Protein AF-A0AAN8X3W9-F1 (afdb_monomer_lite)

Foldseek 3Di:
DAPQFPQDPVNPDPHTPDPPPAADQKAFAEEAEFELQQCPAFPVRGGPANCCRYLVSNVVNHDLQHWYKHKYQNQAHDQLVDPPVSVVVCVVRRRHGHHPPDDPVCSVLVVCQVVLLVVLLVCLAPVVPQVVSQVCRADQVNGSGRIDMDTHPHPDGRGHRDMDGHDDD

Sequence (169 aa):
MSPVDGVDAAGLIPEFCITPGENLNFAIPTLHLYGGYDPKPGFSGLACAPEKLSNERFWNALSPDSHRWSINATEFAHQEYLDEFYRLENEVTHFCGFNEDLPKDVYPVFRNFAAGSTVAFFRALFDANCNDYLVYLEDPNLMSVDTTERHVNPTGACPTPYCTWEPLL

Radius of gyration: 16.81 Å; chains: 1; bounding box: 30×42×44 Å

pLDDT: mean 89.31, std 7.96, range [53.38, 98.25]

Structure (mmCIF, N/CA/C/O backbone):
data_AF-A0AAN8X3W9-F1
#
_entry.id   AF-A0AAN8X3W9-F1
#
loop_
_atom_site.group_PDB
_atom_site.id
_atom_site.type_symbol
_atom_site.label_atom_id
_atom_site.label_alt_id
_atom_site.label_comp_id
_atom_site.label_asym_id
_atom_site.label_entity_id
_atom_site.label_seq_id
_atom_site.pdbx_PDB_ins_code
_atom_site.Cartn_x
_atom_site.Cartn_y
_atom_site.Cartn_z
_atom_site.occupancy
_atom_site.B_iso_or_equiv
_atom_site.auth_seq_id
_atom_site.auth_comp_id
_atom_site.auth_asym_id
_atom_site.auth_atom_id
_atom_site.pdbx_PDB_model_num
ATOM 1 N N . MET A 1 1 ? -3.305 13.616 -5.269 1.00 72.31 1 MET A N 1
ATOM 2 C CA . MET A 1 1 ? -3.895 14.248 -4.068 1.00 72.31 1 MET A CA 1
ATOM 3 C C . MET A 1 1 ? -3.657 13.344 -2.874 1.00 72.31 1 MET A C 1
ATOM 5 O O . MET A 1 1 ? -3.552 12.138 -3.066 1.00 72.31 1 MET A O 1
ATOM 9 N N . SER A 1 2 ? -3.562 13.908 -1.675 1.00 81.88 2 SER A N 1
ATOM 10 C CA . SER A 1 2 ? -3.466 13.147 -0.434 1.00 81.88 2 SER A CA 1
ATOM 11 C C . SER A 1 2 ? -4.760 12.377 -0.182 1.00 81.88 2 SER A C 1
ATOM 13 O O . SER A 1 2 ? -5.836 12.976 -0.261 1.00 81.88 2 SER A O 1
ATOM 15 N N . PRO A 1 3 ? -4.686 11.069 0.127 1.00 80.31 3 PRO A N 1
ATOM 16 C CA . PRO A 1 3 ? -5.871 10.249 0.356 1.00 80.31 3 PRO A CA 1
ATOM 17 C C . PRO A 1 3 ? -6.554 10.560 1.694 1.00 80.31 3 PRO A C 1
ATOM 19 O O . PRO A 1 3 ? -7.637 10.049 1.955 1.00 80.31 3 PRO A O 1
ATOM 22 N N . VAL A 1 4 ? -5.922 11.368 2.553 1.00 85.00 4 VAL A N 1
ATOM 23 C CA . VAL A 1 4 ? -6.435 11.692 3.888 1.00 85.00 4 VAL A CA 1
ATOM 24 C C . VAL A 1 4 ? -7.187 13.017 3.876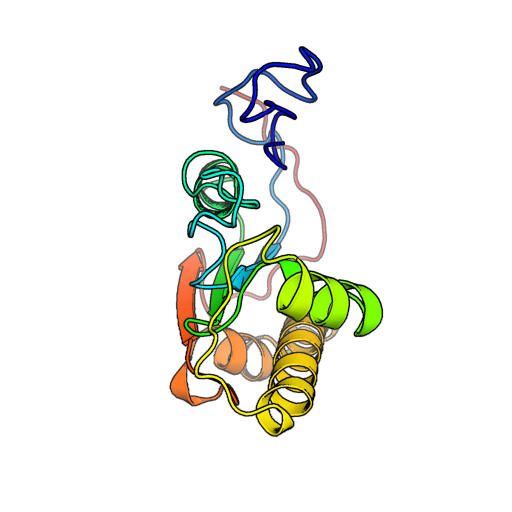 1.00 85.00 4 VAL A C 1
ATOM 26 O O . VAL A 1 4 ? -8.344 13.094 4.272 1.00 85.00 4 VAL A O 1
ATOM 29 N N . ASP A 1 5 ? -6.513 14.073 3.430 1.00 83.69 5 ASP A N 1
ATOM 30 C CA . ASP A 1 5 ? -6.992 15.451 3.542 1.00 83.69 5 ASP A CA 1
ATOM 31 C C . ASP A 1 5 ? -7.307 16.091 2.192 1.00 83.69 5 ASP A C 1
ATOM 33 O O . ASP A 1 5 ? -7.784 17.217 2.173 1.00 83.69 5 ASP A O 1
ATOM 37 N N . GLY A 1 6 ? -7.104 15.394 1.071 1.00 80.81 6 GLY A N 1
ATOM 38 C CA . GLY A 1 6 ? -7.399 15.914 -0.265 1.00 80.81 6 GLY A CA 1
ATOM 39 C C . GLY A 1 6 ? -6.338 16.867 -0.819 1.00 80.81 6 GLY A C 1
ATOM 40 O O . GLY A 1 6 ? -6.453 17.284 -1.967 1.00 80.81 6 GLY A O 1
ATOM 41 N N . VAL A 1 7 ? -5.267 17.159 -0.064 1.00 82.50 7 VAL A N 1
ATOM 42 C CA . VAL A 1 7 ? -4.198 18.078 -0.488 1.00 82.50 7 VAL A CA 1
ATOM 43 C C . VAL A 1 7 ? -3.625 17.657 -1.840 1.00 82.50 7 VAL A C 1
ATOM 45 O O . VAL A 1 7 ? -3.049 16.577 -1.992 1.00 82.50 7 VAL A O 1
ATOM 48 N N . ASP A 1 8 ? -3.763 18.519 -2.839 1.00 78.25 8 ASP A N 1
ATOM 49 C CA . ASP A 1 8 ? -3.160 18.307 -4.145 1.00 78.25 8 ASP A CA 1
ATOM 50 C C . ASP A 1 8 ? -1.654 18.605 -4.112 1.00 78.25 8 ASP A C 1
ATOM 52 O O . ASP A 1 8 ? -1.224 19.676 -3.687 1.00 78.25 8 ASP A O 1
ATOM 56 N N . ALA A 1 9 ? -0.847 17.668 -4.616 1.00 71.50 9 ALA A N 1
ATOM 57 C CA . ALA A 1 9 ? 0.603 17.815 -4.697 1.00 71.50 9 ALA A CA 1
ATOM 58 C C . ALA A 1 9 ? 1.019 18.963 -5.632 1.00 71.50 9 ALA A C 1
ATOM 60 O O . ALA A 1 9 ? 2.071 19.565 -5.425 1.00 71.50 9 ALA A O 1
ATOM 61 N N . ALA A 1 10 ? 0.191 19.279 -6.633 1.00 77.00 10 ALA A N 1
ATOM 62 C CA . ALA A 1 10 ? 0.400 20.410 -7.533 1.00 77.00 10 ALA A CA 1
ATOM 63 C C . ALA A 1 10 ? -0.245 21.718 -7.027 1.00 77.00 10 ALA A C 1
ATOM 65 O O . ALA A 1 10 ? -0.000 22.778 -7.602 1.00 77.00 10 ALA A O 1
ATOM 66 N N . GLY A 1 11 ? -1.049 21.663 -5.956 1.00 76.44 11 GLY A N 1
ATOM 67 C CA . GLY A 1 11 ? -1.759 22.815 -5.395 1.00 76.44 11 GLY A CA 1
ATOM 68 C C . GLY A 1 11 ? -2.829 23.417 -6.314 1.00 76.44 11 GLY A C 1
ATOM 69 O O . GLY A 1 11 ? -3.184 24.582 -6.143 1.00 76.44 11 GLY A O 1
ATOM 70 N N . LEU A 1 12 ? -3.325 22.662 -7.299 1.00 79.00 12 LEU A N 1
ATOM 71 C CA . LEU A 1 12 ? -4.294 23.134 -8.291 1.00 79.00 12 LEU A CA 1
ATOM 72 C C . LEU A 1 12 ? -5.726 23.139 -7.749 1.00 79.00 12 LEU A C 1
ATOM 74 O O . LEU A 1 12 ? -6.536 23.963 -8.172 1.00 79.00 12 LEU A O 1
ATOM 78 N N . ILE A 1 13 ? -6.037 22.232 -6.819 1.00 76.62 13 ILE A N 1
ATOM 79 C CA . ILE A 1 13 ? -7.377 22.055 -6.247 1.00 76.62 13 ILE A CA 1
ATOM 80 C C . ILE A 1 13 ? -7.314 22.292 -4.728 1.00 76.62 13 ILE A C 1
ATOM 82 O O . ILE A 1 13 ? -6.727 21.477 -4.015 1.00 76.62 13 ILE A O 1
ATOM 86 N N . PRO A 1 14 ? -7.898 23.390 -4.205 1.00 74.94 14 PRO A N 1
ATOM 87 C CA . PRO A 1 14 ? -7.906 23.700 -2.776 1.00 74.94 14 PRO A CA 1
ATOM 88 C C . PRO A 1 14 ? -9.140 23.111 -2.066 1.00 74.94 14 PRO A C 1
ATOM 90 O O . PRO A 1 14 ? -9.836 23.815 -1.335 1.00 74.94 14 PRO A O 1
ATOM 93 N N . GLU A 1 15 ? -9.446 21.838 -2.312 1.00 75.31 15 GLU A N 1
ATOM 94 C CA . GLU A 1 15 ? -10.552 21.125 -1.663 1.00 75.31 15 GLU A CA 1
ATOM 95 C C . GLU A 1 15 ? -9.994 20.130 -0.646 1.00 75.31 15 GLU A C 1
ATOM 97 O O . GLU A 1 15 ? -9.128 19.321 -0.978 1.00 75.31 15 GLU A O 1
ATOM 102 N N . PHE A 1 16 ? -10.491 20.194 0.594 1.00 80.19 16 PHE A N 1
ATOM 103 C CA . PHE A 1 16 ? -9.999 19.360 1.687 1.00 80.19 16 PHE A CA 1
ATOM 104 C C . PHE A 1 16 ? -11.129 18.596 2.373 1.00 80.19 16 PHE A C 1
ATOM 106 O O . PHE A 1 16 ? -12.196 19.154 2.639 1.00 80.19 16 PHE A O 1
ATOM 113 N N . CYS A 1 17 ? -10.886 17.322 2.680 1.00 74.31 17 CYS A N 1
ATOM 114 C CA . CYS A 1 17 ? -11.852 16.468 3.381 1.00 74.31 17 CYS A CA 1
ATOM 115 C C . CYS A 1 17 ? -11.782 16.633 4.906 1.00 74.31 17 CYS A C 1
ATOM 117 O O . CYS A 1 17 ? -12.796 16.505 5.590 1.00 74.31 17 CYS A O 1
ATOM 119 N N . ILE A 1 18 ? -10.589 16.933 5.421 1.00 80.69 18 ILE A N 1
ATOM 120 C CA . ILE A 1 18 ? -10.299 17.262 6.821 1.00 80.69 18 ILE A CA 1
ATOM 121 C C . ILE A 1 18 ? -9.272 18.399 6.856 1.00 80.69 18 ILE A C 1
ATOM 123 O O . ILE A 1 18 ? -8.741 18.784 5.813 1.00 80.69 18 ILE A O 1
ATOM 127 N N . THR A 1 19 ? -8.943 18.912 8.040 1.00 83.25 19 THR A N 1
ATOM 128 C CA . THR A 1 19 ? -7.823 19.845 8.189 1.00 83.25 19 THR A CA 1
ATOM 129 C C . THR A 1 19 ? -6.519 19.176 7.723 1.00 83.25 19 THR A C 1
ATOM 131 O O . THR A 1 19 ? -6.150 18.118 8.247 1.00 83.25 19 THR A O 1
ATOM 134 N N . PRO A 1 20 ? -5.790 19.760 6.755 1.00 82.31 20 PRO A N 1
ATOM 135 C CA . PRO A 1 20 ? -4.517 19.214 6.305 1.00 82.31 20 PRO A CA 1
ATOM 136 C C . PRO A 1 20 ? -3.533 18.974 7.450 1.00 82.31 20 PRO A C 1
ATOM 138 O O . PRO A 1 20 ? -3.299 19.852 8.279 1.00 82.31 20 PRO A O 1
ATOM 141 N N . GLY A 1 21 ? -2.937 17.784 7.470 1.00 82.25 21 GLY A N 1
ATOM 142 C CA . GLY A 1 21 ? -1.992 17.369 8.511 1.00 82.25 21 GLY A CA 1
ATOM 143 C C . GLY A 1 21 ? -2.609 16.841 9.812 1.00 82.25 21 GLY A C 1
ATOM 144 O O . GLY A 1 21 ? -1.858 16.324 10.634 1.00 82.25 21 GLY A O 1
ATOM 145 N N . GLU A 1 22 ? -3.931 16.898 10.000 1.00 87.00 22 GLU A N 1
ATOM 146 C CA . GLU A 1 22 ? -4.583 16.275 11.162 1.00 87.00 22 GLU A CA 1
ATOM 147 C C . GLU A 1 22 ? -4.763 14.759 10.983 1.00 87.00 22 GLU A C 1
ATOM 149 O O . GLU A 1 22 ? -4.738 14.219 9.867 1.00 87.00 22 GLU A O 1
ATOM 154 N N . ASN A 1 23 ? -4.927 14.059 12.105 1.00 88.44 23 ASN A N 1
ATOM 155 C CA . ASN A 1 23 ? -5.255 12.637 12.121 1.00 88.44 23 ASN A CA 1
ATOM 156 C C . ASN A 1 23 ? -6.729 12.414 11.768 1.00 88.44 23 ASN A C 1
ATOM 158 O O . ASN A 1 23 ? -7.562 13.315 11.866 1.00 88.44 23 ASN A O 1
ATOM 162 N N . LEU A 1 24 ? -7.056 11.188 11.374 1.00 88.88 24 LEU A N 1
ATOM 163 C CA . LEU A 1 24 ? -8.438 10.758 11.225 1.00 88.88 24 LEU A CA 1
ATOM 164 C C . LEU A 1 24 ? -9.106 10.709 12.603 1.00 88.88 24 LEU A C 1
ATOM 166 O O . LEU A 1 24 ? -8.514 10.268 13.583 1.00 88.88 24 LEU A O 1
ATOM 170 N N . ASN A 1 25 ? -10.366 11.126 12.665 1.00 88.75 25 ASN A N 1
ATOM 171 C CA . ASN A 1 25 ? -11.192 11.114 13.878 1.00 88.75 25 ASN A CA 1
ATOM 172 C C . ASN A 1 25 ? -11.898 9.767 14.102 1.00 88.75 25 ASN A C 1
ATOM 174 O O . ASN A 1 25 ? -12.968 9.684 14.710 1.00 88.75 25 ASN A O 1
ATOM 178 N N . PHE A 1 26 ? -11.323 8.697 13.562 1.00 89.50 26 PHE A N 1
ATOM 179 C CA . PHE A 1 26 ? -11.834 7.352 13.714 1.00 89.50 26 PHE A CA 1
ATOM 180 C C . PHE A 1 26 ? -10.714 6.316 13.664 1.00 89.50 26 PHE A C 1
ATOM 182 O O . PHE A 1 26 ? -9.702 6.487 12.985 1.00 89.50 26 PHE A O 1
ATOM 189 N N . ALA A 1 27 ? -10.955 5.198 14.338 1.00 90.81 27 ALA A N 1
ATOM 190 C CA . ALA A 1 27 ? -10.155 3.990 14.257 1.00 90.81 27 ALA A CA 1
ATOM 191 C C . ALA A 1 27 ? -10.947 2.881 13.569 1.00 90.81 27 ALA A C 1
ATOM 193 O O . ALA A 1 27 ? -12.075 2.566 13.956 1.00 90.81 27 ALA A O 1
ATOM 194 N N . ILE A 1 28 ? -10.331 2.256 12.572 1.00 92.31 28 ILE A N 1
ATOM 195 C CA . ILE A 1 28 ? -10.840 1.066 11.895 1.00 92.31 28 ILE A CA 1
ATOM 196 C C . ILE A 1 28 ? -9.651 0.174 11.536 1.00 92.31 28 ILE A C 1
ATOM 198 O O . ILE A 1 28 ? -8.623 0.706 11.100 1.00 92.31 28 ILE A O 1
ATOM 202 N N . PRO A 1 29 ? -9.761 -1.160 11.681 1.00 93.06 29 PRO A N 1
ATOM 203 C CA . PRO A 1 29 ? -8.715 -2.041 11.202 1.00 93.06 29 PRO A CA 1
ATOM 204 C C . PRO A 1 29 ? -8.376 -1.734 9.747 1.00 93.06 29 PRO A C 1
ATOM 206 O O . PRO A 1 29 ? -9.279 -1.623 8.915 1.00 93.06 29 PRO A O 1
ATOM 209 N N . THR A 1 30 ? -7.090 -1.593 9.443 1.00 95.25 30 THR A N 1
ATOM 210 C CA . THR A 1 30 ? -6.647 -1.113 8.131 1.00 95.25 30 THR A CA 1
ATOM 211 C C . THR A 1 30 ? -5.566 -2.010 7.545 1.00 95.25 30 THR A C 1
ATOM 213 O O . THR A 1 30 ? -4.524 -2.221 8.160 1.00 95.25 30 THR A O 1
ATOM 216 N N . LEU A 1 31 ? -5.788 -2.482 6.320 1.00 96.25 31 LEU A N 1
ATOM 217 C CA . LEU A 1 31 ? -4.728 -2.984 5.454 1.00 96.25 31 LEU A CA 1
ATOM 218 C C . LEU A 1 31 ? -4.368 -1.890 4.449 1.00 96.25 31 LEU A C 1
ATOM 220 O O . LEU A 1 31 ? -5.220 -1.429 3.691 1.00 96.25 31 LEU A O 1
ATOM 224 N N . HIS A 1 32 ? -3.101 -1.502 4.426 1.00 97.06 32 HIS A N 1
ATOM 225 C CA . HIS A 1 32 ? -2.540 -0.556 3.472 1.00 97.06 32 HIS A CA 1
ATOM 226 C C . HIS A 1 32 ? -1.519 -1.279 2.597 1.00 97.06 32 HIS A C 1
ATOM 228 O O . HIS A 1 32 ? -0.460 -1.682 3.068 1.00 97.06 32 HIS A O 1
ATOM 234 N N . LEU A 1 33 ? -1.851 -1.454 1.321 1.00 97.75 33 LEU A N 1
ATOM 235 C CA . LEU A 1 33 ? -0.941 -1.994 0.314 1.00 97.75 33 LEU A CA 1
ATOM 236 C C . LEU A 1 33 ? -0.424 -0.845 -0.544 1.00 97.75 33 LEU A C 1
ATOM 238 O O . LEU A 1 33 ? -1.217 -0.017 -0.997 1.00 97.75 33 LEU A O 1
ATOM 242 N N . TYR A 1 34 ? 0.886 -0.793 -0.758 1.00 96.81 34 TYR A N 1
ATOM 243 C CA . TYR A 1 34 ? 1.506 0.226 -1.599 1.00 96.81 34 TYR A CA 1
ATOM 244 C C . TYR A 1 34 ? 2.746 -0.299 -2.323 1.00 96.81 34 TYR A C 1
ATOM 246 O O . TYR A 1 34 ? 3.178 -1.430 -2.086 1.00 96.81 34 TYR A O 1
ATOM 254 N N . GLY A 1 35 ? 3.257 0.478 -3.277 1.00 96.75 35 GLY A N 1
ATOM 255 C CA . GLY A 1 35 ? 4.421 0.117 -4.083 1.00 96.75 35 GLY A CA 1
ATOM 256 C C . GLY A 1 35 ? 5.688 0.862 -3.662 1.00 96.75 35 GLY A C 1
ATOM 257 O O . GLY A 1 35 ? 5.637 2.044 -3.315 1.00 96.75 35 GLY A O 1
ATOM 258 N N . GLY A 1 36 ? 6.851 0.218 -3.756 1.00 96.75 36 GLY A N 1
ATOM 259 C CA . GLY A 1 36 ? 8.140 0.861 -3.471 1.00 96.75 36 GLY A CA 1
ATOM 260 C C . GLY A 1 36 ? 8.516 1.936 -4.497 1.00 96.75 36 GLY A C 1
ATOM 261 O O . GLY A 1 36 ? 9.304 2.841 -4.200 1.00 96.75 36 GLY A O 1
ATOM 262 N N . TYR A 1 37 ? 7.903 1.884 -5.681 1.00 96.00 37 TYR A N 1
ATOM 263 C CA . TYR A 1 37 ? 8.055 2.874 -6.744 1.00 96.00 37 TYR A CA 1
ATOM 264 C C . TYR A 1 37 ? 7.005 3.997 -6.698 1.00 96.00 37 TYR A C 1
ATOM 266 O O . TYR A 1 37 ? 7.126 4.964 -7.446 1.00 96.00 37 TYR A O 1
ATOM 274 N N . ASP A 1 38 ? 6.044 3.956 -5.771 1.00 94.81 38 ASP A N 1
ATOM 275 C CA . ASP A 1 38 ? 5.054 5.023 -5.555 1.00 94.81 38 ASP A CA 1
ATOM 276 C C . ASP A 1 38 ? 5.645 6.441 -5.417 1.00 94.81 38 ASP A C 1
ATOM 278 O O . ASP A 1 38 ? 5.137 7.365 -6.070 1.00 94.81 38 ASP A O 1
ATOM 282 N N . PRO A 1 39 ? 6.711 6.665 -4.614 1.00 94.44 39 PRO A N 1
ATOM 283 C CA . PRO A 1 39 ? 7.290 7.994 -4.451 1.00 94.44 39 PRO A CA 1
ATOM 284 C C . PRO A 1 39 ? 8.249 8.369 -5.588 1.00 94.44 39 PRO A C 1
ATOM 286 O O . PRO A 1 39 ? 8.846 9.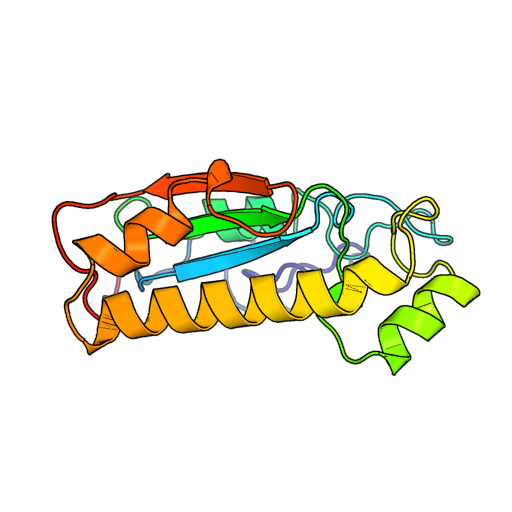448 -5.544 1.00 94.44 39 PRO A O 1
ATOM 289 N N . LYS A 1 40 ? 8.453 7.495 -6.584 1.00 95.06 40 LYS A N 1
ATOM 290 C CA . LYS A 1 40 ? 9.354 7.768 -7.704 1.00 95.06 40 LYS A CA 1
ATOM 291 C C . LYS A 1 40 ? 8.650 8.663 -8.728 1.00 95.06 40 LYS A C 1
ATOM 293 O O . LYS A 1 40 ? 7.484 8.432 -9.058 1.00 95.06 40 LYS A O 1
ATOM 298 N N . PRO A 1 41 ? 9.336 9.701 -9.230 1.00 92.69 41 PRO A N 1
ATOM 299 C CA . PRO A 1 41 ? 8.764 10.565 -10.247 1.00 92.69 41 PRO A CA 1
ATOM 300 C C . PRO A 1 41 ? 8.622 9.824 -11.580 1.00 92.69 41 PRO A C 1
ATOM 302 O O . PRO A 1 41 ? 9.485 9.024 -11.939 1.00 92.69 41 PRO A O 1
ATOM 305 N N . GLY A 1 42 ? 7.550 10.127 -12.312 1.00 91.38 42 GLY A N 1
ATOM 306 C CA . GLY A 1 42 ? 7.425 9.769 -13.725 1.00 91.38 42 GLY A CA 1
ATOM 307 C C . GLY A 1 42 ? 8.048 10.827 -14.644 1.00 91.38 42 GLY A C 1
ATOM 308 O O . GLY A 1 42 ? 8.816 11.693 -14.216 1.00 91.38 42 GLY A O 1
ATOM 309 N N . PHE A 1 43 ? 7.647 10.817 -15.913 1.00 90.56 43 PHE A N 1
ATOM 310 C CA . PHE A 1 43 ? 8.055 11.746 -16.971 1.00 90.56 43 PHE A CA 1
ATOM 311 C C . PHE A 1 43 ? 7.880 13.223 -16.584 1.00 90.56 43 PHE A C 1
ATOM 313 O O . PHE A 1 43 ? 8.706 14.062 -16.940 1.00 90.56 43 PHE A O 1
ATOM 320 N N . SER A 1 44 ? 6.823 13.556 -15.838 1.00 85.50 44 SER A N 1
ATOM 321 C CA . SER A 1 44 ? 6.536 14.934 -15.416 1.00 85.50 44 SER A CA 1
ATOM 322 C C . SER A 1 44 ? 7.487 15.464 -14.331 1.00 85.50 44 SER A C 1
ATOM 324 O O . SER A 1 44 ? 7.412 16.638 -13.971 1.00 85.50 44 SER A O 1
ATOM 326 N N . GLY A 1 45 ? 8.351 14.610 -13.770 1.00 87.94 45 GLY A N 1
ATOM 327 C CA . GLY A 1 45 ? 9.147 14.916 -12.581 1.00 87.94 45 GLY A CA 1
ATOM 328 C C . GLY A 1 45 ? 8.345 14.868 -11.275 1.00 87.94 45 GLY A C 1
ATOM 329 O O . GLY A 1 45 ? 8.923 15.044 -10.203 1.00 87.94 45 GLY A O 1
ATOM 330 N N . LEU A 1 46 ? 7.035 14.608 -11.343 1.00 87.38 46 LEU A N 1
ATOM 331 C CA . LEU A 1 46 ? 6.162 14.425 -10.187 1.00 87.38 46 LEU A CA 1
ATOM 332 C C . LEU A 1 46 ? 5.918 12.934 -9.940 1.00 87.38 46 LEU A C 1
ATOM 334 O O . LEU A 1 46 ? 5.757 12.149 -10.875 1.00 87.38 46 LEU A O 1
ATOM 338 N N . ALA A 1 47 ? 5.888 12.550 -8.665 1.00 91.12 47 ALA A N 1
ATOM 339 C CA . ALA A 1 47 ? 5.468 11.218 -8.249 1.00 91.12 47 ALA A CA 1
ATOM 340 C C . ALA A 1 47 ? 3.939 11.149 -8.174 1.00 91.12 47 ALA A C 1
ATOM 342 O O . ALA A 1 47 ? 3.297 12.091 -7.703 1.00 91.12 47 ALA A O 1
ATOM 343 N N . CYS A 1 48 ? 3.362 10.022 -8.586 1.00 89.06 48 CYS A N 1
ATOM 344 C CA . CYS A 1 48 ? 1.917 9.805 -8.488 1.00 89.06 48 CYS A CA 1
ATOM 345 C C . CYS A 1 48 ? 1.457 9.594 -7.042 1.00 89.06 48 CYS A C 1
ATOM 347 O O . CYS A 1 48 ? 0.359 10.012 -6.676 1.00 89.06 48 CYS A O 1
ATOM 349 N N . ALA A 1 49 ? 2.325 9.032 -6.199 1.00 91.75 49 ALA A N 1
ATOM 350 C CA . ALA A 1 49 ? 2.089 8.854 -4.774 1.00 91.75 49 ALA A CA 1
ATOM 351 C C . ALA A 1 49 ? 3.302 9.361 -3.965 1.00 91.75 49 ALA A C 1
ATOM 353 O O . ALA A 1 49 ? 4.063 8.572 -3.404 1.00 91.75 49 ALA A O 1
ATOM 354 N N . PRO A 1 50 ? 3.501 10.694 -3.873 1.00 90.75 50 PRO A N 1
ATOM 355 C CA . PRO A 1 50 ? 4.612 11.274 -3.126 1.00 90.75 50 PRO A CA 1
ATOM 356 C C . PRO A 1 50 ? 4.545 10.858 -1.657 1.00 90.75 50 PRO A C 1
ATOM 358 O O . PRO A 1 50 ? 3.497 10.989 -1.031 1.00 90.75 50 PRO A O 1
ATOM 361 N N . GLU A 1 51 ? 5.666 10.428 -1.082 1.00 88.88 51 GLU A N 1
ATOM 362 C CA . GLU A 1 51 ? 5.724 9.835 0.262 1.00 88.88 51 GLU A CA 1
ATOM 363 C C . GLU A 1 51 ? 5.006 10.681 1.330 1.00 88.88 51 GLU A C 1
ATOM 365 O O . GLU A 1 51 ? 4.093 10.202 2.001 1.00 88.88 51 GLU A O 1
ATOM 370 N N . LYS A 1 52 ? 5.330 11.980 1.406 1.00 87.00 52 LYS A N 1
ATOM 371 C CA . LYS A 1 52 ? 4.779 12.923 2.399 1.00 87.00 52 LYS A CA 1
ATOM 372 C C . LYS A 1 52 ? 3.296 13.256 2.226 1.00 87.00 52 LYS A C 1
ATOM 374 O O . LYS A 1 52 ? 2.723 13.877 3.114 1.00 87.00 52 LYS A O 1
ATOM 379 N N . LEU A 1 53 ? 2.704 12.911 1.085 1.00 87.62 53 LEU A N 1
ATOM 380 C CA . LEU A 1 53 ? 1.305 13.204 0.769 1.00 87.62 53 LEU A CA 1
ATOM 381 C C . LEU A 1 53 ? 0.470 11.937 0.580 1.00 87.62 53 LEU A C 1
ATOM 383 O O . LEU A 1 53 ? -0.744 12.031 0.635 1.00 87.62 53 LEU A O 1
ATOM 387 N N . SER A 1 54 ? 1.086 10.774 0.367 1.00 91.75 54 SER A N 1
ATOM 388 C CA . SER A 1 54 ? 0.398 9.516 0.076 1.00 91.75 54 SER A CA 1
ATOM 389 C C . SER A 1 54 ? 0.626 8.494 1.192 1.00 91.75 54 SER A C 1
ATOM 391 O O . SER A 1 54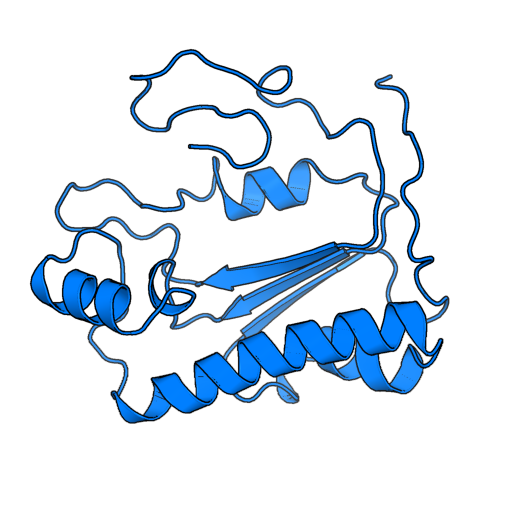 ? 0.028 8.618 2.257 1.00 91.75 54 SER A O 1
ATOM 393 N N . ASN A 1 55 ? 1.509 7.514 0.989 1.00 94.19 55 ASN A N 1
ATOM 394 C CA . ASN A 1 55 ? 1.631 6.329 1.840 1.00 94.19 55 ASN A CA 1
ATOM 395 C C . ASN A 1 55 ? 1.999 6.644 3.297 1.00 94.19 55 ASN A C 1
ATOM 397 O O . ASN A 1 55 ? 1.315 6.179 4.209 1.00 94.19 55 ASN A O 1
ATOM 401 N N . GLU A 1 56 ? 3.016 7.478 3.539 1.00 93.38 56 GLU A N 1
ATOM 402 C CA . GLU A 1 56 ? 3.372 7.877 4.909 1.00 93.38 56 GLU A CA 1
ATOM 403 C C . GLU A 1 56 ? 2.312 8.785 5.524 1.00 93.38 56 GLU A C 1
ATOM 405 O O . GLU A 1 56 ? 2.015 8.676 6.712 1.00 93.38 56 GLU A O 1
ATOM 410 N N . ARG A 1 57 ? 1.706 9.678 4.734 1.00 92.81 57 ARG A N 1
ATOM 411 C CA . ARG A 1 57 ? 0.621 10.533 5.225 1.00 92.81 57 ARG A CA 1
ATOM 412 C C . ARG A 1 57 ? -0.567 9.695 5.683 1.00 92.81 57 ARG A C 1
ATOM 414 O O . ARG A 1 57 ? -1.080 9.951 6.767 1.00 92.81 57 ARG A O 1
ATOM 421 N N . PHE A 1 58 ? -0.969 8.708 4.885 1.00 93.31 58 PHE A N 1
ATOM 422 C CA . PHE A 1 58 ? -2.057 7.790 5.202 1.00 93.31 58 PHE A CA 1
ATOM 423 C C . PHE A 1 58 ? -1.756 6.999 6.472 1.00 93.31 58 PHE A C 1
ATOM 425 O O . PHE A 1 58 ? -2.549 7.029 7.408 1.00 93.31 58 PHE A O 1
ATOM 432 N N . TRP A 1 59 ? -0.575 6.381 6.551 1.00 93.75 59 TRP A N 1
ATOM 433 C CA . TRP A 1 59 ? -0.161 5.633 7.734 1.00 93.75 59 TRP A CA 1
ATOM 434 C C . TRP A 1 59 ? -0.182 6.481 9.008 1.00 93.75 59 TRP A C 1
ATOM 436 O O . TRP A 1 59 ? -0.767 6.071 10.010 1.00 93.75 59 TRP A O 1
ATOM 446 N N . ASN A 1 60 ? 0.416 7.674 8.957 1.00 92.94 60 ASN A N 1
ATOM 447 C CA . ASN A 1 60 ? 0.536 8.560 10.113 1.00 92.94 60 ASN A CA 1
ATOM 448 C C . ASN A 1 60 ? -0.792 9.226 10.503 1.00 92.94 60 ASN A C 1
ATOM 450 O O . ASN A 1 60 ? -0.925 9.665 11.639 1.00 92.94 60 ASN A O 1
ATOM 454 N N . ALA A 1 61 ? -1.767 9.291 9.589 1.00 92.62 61 ALA A N 1
ATOM 455 C CA . ALA A 1 61 ? -3.101 9.816 9.875 1.00 92.62 61 ALA A CA 1
ATOM 456 C C . ALA A 1 61 ? -3.972 8.860 10.690 1.00 92.62 61 ALA A C 1
ATOM 458 O O . ALA A 1 61 ? -4.907 9.305 11.354 1.00 92.62 61 ALA A O 1
ATOM 459 N N . LEU A 1 62 ? -3.727 7.553 10.569 1.00 92.06 62 LEU A N 1
ATOM 460 C CA . LEU A 1 62 ? -4.499 6.537 11.274 1.00 92.06 62 LEU A CA 1
ATOM 461 C C . LEU A 1 62 ? -4.252 6.647 12.779 1.00 92.06 62 LEU A C 1
ATOM 463 O O . LEU A 1 62 ? -3.123 6.902 13.217 1.00 92.06 62 LEU A O 1
ATOM 467 N N . SER A 1 63 ? -5.302 6.377 13.555 1.00 89.44 63 SER A N 1
ATOM 468 C CA . SER A 1 63 ? -5.217 6.277 15.010 1.00 89.44 63 SER A CA 1
ATOM 469 C C . SER A 1 63 ? -4.033 5.399 15.443 1.00 89.44 63 SER A C 1
ATOM 471 O O . SER A 1 63 ? -3.840 4.310 14.883 1.00 89.44 63 SER A O 1
ATOM 473 N N . PRO A 1 64 ? -3.233 5.844 16.431 1.00 84.75 64 PRO A N 1
ATOM 474 C CA . PRO A 1 64 ? -2.095 5.082 16.928 1.00 84.75 64 PRO A CA 1
ATOM 475 C C . PRO A 1 64 ? -2.502 3.755 17.568 1.00 84.75 64 PRO A C 1
ATOM 477 O O . PRO A 1 64 ? -1.684 2.842 17.578 1.00 84.75 64 PRO A O 1
ATOM 480 N N . ASP A 1 65 ? -3.745 3.635 18.037 1.00 84.31 65 ASP A N 1
ATOM 481 C CA . ASP A 1 65 ? -4.257 2.450 18.728 1.00 84.31 65 ASP A CA 1
ATOM 482 C C . ASP A 1 65 ? -5.076 1.535 17.800 1.00 84.31 65 ASP A C 1
ATOM 484 O O . ASP A 1 65 ? -5.556 0.475 18.211 1.00 84.31 65 ASP A O 1
ATOM 488 N N . SER A 1 66 ? -5.244 1.909 16.529 1.00 88.75 66 SER A N 1
ATOM 489 C CA . SER A 1 66 ? -5.953 1.071 15.567 1.00 88.75 66 SER A CA 1
ATOM 490 C C . SER A 1 66 ? -5.079 -0.080 15.070 1.00 88.75 66 SER A C 1
ATOM 492 O O . SER A 1 66 ? -3.885 0.089 14.829 1.00 88.75 66 SER A O 1
ATOM 494 N N . HIS A 1 67 ? -5.685 -1.254 14.878 1.00 91.88 67 HIS A N 1
ATOM 495 C CA . HIS A 1 67 ? -5.019 -2.378 14.220 1.00 91.88 67 HIS A CA 1
ATOM 496 C C . HIS A 1 67 ? -4.717 -2.001 12.770 1.00 91.88 67 HIS A C 1
ATOM 498 O O . HIS A 1 67 ? -5.630 -1.688 12.003 1.00 91.88 67 HIS A O 1
ATOM 504 N N . ARG A 1 68 ? -3.450 -2.020 12.372 1.00 93.50 68 ARG A N 1
ATOM 505 C CA . ARG A 1 68 ? -3.071 -1.621 11.015 1.00 93.50 68 ARG A CA 1
ATOM 506 C C . ARG A 1 68 ? -1.845 -2.369 10.538 1.00 93.50 68 ARG A C 1
ATOM 508 O O . ARG A 1 68 ? -0.914 -2.552 11.312 1.00 93.50 68 ARG A O 1
ATOM 515 N N . TRP A 1 69 ? -1.853 -2.710 9.256 1.00 95.44 69 TRP A N 1
ATOM 516 C CA . TRP A 1 69 ? -0.754 -3.332 8.523 1.00 95.44 69 TRP A CA 1
ATOM 517 C C . TRP A 1 69 ? -0.465 -2.487 7.291 1.00 95.44 69 TRP A C 1
ATOM 519 O O . TRP A 1 69 ? -1.388 -2.096 6.574 1.00 95.44 69 TRP A O 1
ATOM 529 N N . SER A 1 70 ? 0.804 -2.187 7.051 1.00 96.94 70 SER A N 1
ATOM 530 C CA . SER A 1 70 ? 1.268 -1.450 5.881 1.00 96.94 70 SER A CA 1
ATOM 531 C C . SER A 1 70 ? 2.343 -2.277 5.198 1.00 96.94 70 SER A C 1
ATOM 533 O O . SER A 1 70 ? 3.429 -2.471 5.747 1.00 96.94 70 SER A O 1
ATOM 535 N N . ILE A 1 71 ? 2.001 -2.807 4.025 1.00 98.25 71 ILE A N 1
ATOM 536 C CA . ILE A 1 71 ? 2.841 -3.714 3.247 1.00 98.25 71 ILE A CA 1
ATOM 537 C C . ILE A 1 71 ? 3.271 -2.995 1.972 1.00 98.25 71 ILE A C 1
ATOM 539 O O . ILE A 1 71 ? 2.446 -2.567 1.161 1.00 98.25 71 ILE A O 1
ATOM 543 N N . ASN A 1 72 ? 4.581 -2.892 1.806 1.00 98.06 72 ASN A N 1
ATOM 544 C CA . ASN A 1 72 ? 5.241 -2.289 0.662 1.00 98.06 72 ASN A CA 1
ATOM 545 C C . ASN A 1 72 ? 5.706 -3.383 -0.295 1.00 98.06 72 ASN A C 1
ATOM 547 O O . ASN A 1 72 ? 6.612 -4.125 0.068 1.00 98.06 72 ASN A O 1
ATOM 551 N N . ALA A 1 73 ? 5.152 -3.470 -1.500 1.00 98.25 73 ALA A N 1
ATOM 552 C CA . ALA A 1 73 ? 5.692 -4.320 -2.558 1.00 98.25 73 ALA A CA 1
ATOM 553 C C . ALA A 1 73 ? 6.856 -3.586 -3.243 1.00 98.25 73 ALA A C 1
ATOM 555 O O . ALA A 1 73 ? 6.637 -2.680 -4.051 1.00 98.25 73 ALA A O 1
ATOM 556 N N . THR A 1 74 ? 8.094 -3.931 -2.881 1.00 97.62 74 THR A N 1
ATOM 557 C CA . THR A 1 74 ? 9.264 -3.044 -3.045 1.00 97.62 74 THR A CA 1
ATOM 558 C C . THR A 1 74 ? 9.586 -2.711 -4.497 1.00 97.62 74 THR A C 1
ATOM 560 O O . THR A 1 74 ? 10.047 -1.608 -4.782 1.00 97.62 74 THR A O 1
ATOM 563 N N . GLU A 1 75 ? 9.289 -3.631 -5.411 1.00 97.19 75 GLU A N 1
ATOM 564 C CA . GLU A 1 75 ? 9.571 -3.475 -6.840 1.00 97.19 75 GLU A CA 1
ATOM 565 C C . GLU A 1 75 ? 8.389 -2.941 -7.661 1.00 97.19 75 GLU A C 1
ATOM 567 O O . GLU A 1 75 ? 8.536 -2.682 -8.851 1.00 97.19 75 GLU A O 1
ATOM 572 N N . PHE A 1 76 ? 7.219 -2.758 -7.048 1.00 96.31 76 PHE A N 1
ATOM 573 C CA . PHE A 1 76 ? 5.985 -2.384 -7.743 1.00 96.31 76 PHE A CA 1
ATOM 574 C C . PHE A 1 76 ? 5.638 -0.915 -7.519 1.00 96.31 76 PHE A C 1
ATOM 576 O O . PHE A 1 76 ? 6.155 -0.277 -6.597 1.00 96.31 76 PHE A O 1
ATOM 583 N N . ALA A 1 77 ? 4.758 -0.366 -8.354 1.00 93.56 77 ALA A N 1
ATOM 584 C CA . ALA A 1 77 ? 4.359 1.030 -8.298 1.00 93.56 77 ALA A CA 1
ATOM 585 C C . A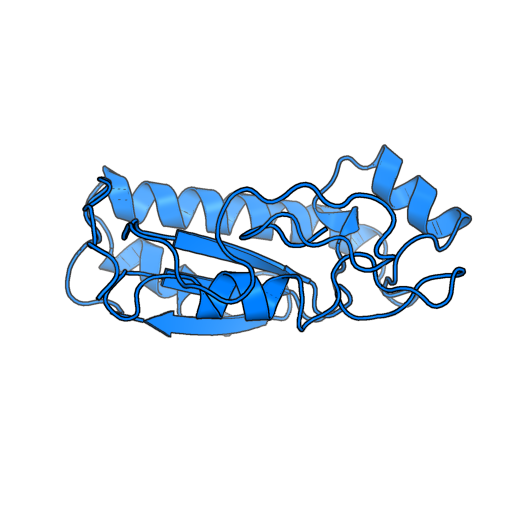LA A 1 77 ? 2.837 1.200 -8.265 1.00 93.56 77 ALA A C 1
ATOM 587 O O . ALA A 1 77 ? 2.051 0.260 -8.102 1.00 93.56 77 ALA A O 1
ATOM 588 N N . HIS A 1 78 ? 2.431 2.459 -8.396 1.00 92.06 78 HIS A N 1
ATOM 589 C CA . HIS A 1 78 ? 1.065 2.885 -8.161 1.00 92.06 78 HIS A CA 1
ATOM 590 C C . HIS A 1 78 ? 0.086 2.294 -9.182 1.00 92.06 78 HIS A C 1
ATOM 592 O O . HIS A 1 78 ? -1.041 1.937 -8.839 1.00 92.06 78 HIS A O 1
ATOM 598 N N . GLN A 1 79 ? 0.507 2.185 -10.447 1.00 92.06 79 GLN A N 1
ATOM 599 C CA . GLN A 1 79 ? -0.375 1.768 -11.540 1.00 92.06 79 GLN A CA 1
ATOM 600 C C . GLN A 1 79 ? -0.478 0.247 -11.687 1.00 92.06 79 GLN A C 1
ATOM 602 O O . GLN A 1 79 ? -1.409 -0.229 -12.334 1.00 92.06 79 GLN A O 1
ATOM 607 N N . GLU A 1 80 ? 0.388 -0.536 -11.041 1.00 92.31 80 GLU A N 1
ATOM 608 C CA . GLU A 1 80 ? 0.293 -1.999 -11.027 1.00 92.31 80 GLU A CA 1
ATOM 609 C C . GLU A 1 80 ? -0.920 -2.495 -10.227 1.00 92.31 80 GLU A C 1
ATOM 611 O O . GLU A 1 80 ? -1.439 -3.576 -10.515 1.00 92.31 80 GLU A O 1
ATOM 616 N N . TYR A 1 81 ? -1.423 -1.697 -9.277 1.00 92.69 81 TYR A N 1
ATOM 617 C CA . TYR A 1 81 ? -2.672 -1.967 -8.551 1.00 92.69 81 TYR A CA 1
ATOM 618 C C . TYR A 1 81 ? -3.938 -1.742 -9.398 1.00 92.69 81 TYR A C 1
ATOM 620 O O . TYR A 1 81 ? -5.033 -2.118 -8.976 1.00 92.69 81 TYR A O 1
ATOM 628 N N . LEU A 1 82 ? -3.812 -1.137 -10.584 1.00 92.00 82 LEU A N 1
ATOM 629 C CA . LEU A 1 82 ? -4.925 -0.874 -11.493 1.00 92.00 82 LEU A CA 1
ATOM 630 C C . LEU A 1 82 ? -5.132 -2.029 -12.488 1.00 92.00 82 LEU A C 1
ATOM 632 O O . LEU A 1 82 ? -4.440 -3.055 -12.497 1.00 92.00 82 LEU A O 1
ATOM 636 N N . ASP A 1 83 ? -6.135 -1.882 -13.350 1.00 91.50 83 ASP A N 1
ATOM 637 C CA . ASP A 1 83 ? -6.323 -2.798 -14.469 1.00 91.50 83 ASP A CA 1
ATOM 638 C C . ASP A 1 83 ? -5.153 -2.737 -15.454 1.00 91.50 83 ASP A C 1
ATOM 640 O O . ASP A 1 83 ? -4.485 -1.714 -15.610 1.00 91.50 83 ASP A O 1
ATOM 644 N N . GLU A 1 84 ? -4.933 -3.851 -16.156 1.00 90.81 84 GLU A N 1
ATOM 645 C CA . GLU A 1 84 ? -3.798 -4.035 -17.066 1.00 90.81 84 GLU A CA 1
ATOM 646 C C . GLU A 1 84 ? -3.658 -2.902 -18.089 1.00 90.81 84 GLU A C 1
ATOM 648 O O . GLU A 1 84 ? -2.539 -2.519 -18.424 1.00 90.81 84 GLU A O 1
ATOM 653 N N . PHE A 1 85 ? -4.778 -2.338 -18.544 1.00 92.44 85 PHE A N 1
ATOM 654 C CA . PHE A 1 85 ? -4.788 -1.198 -19.453 1.00 92.44 85 PHE A CA 1
ATOM 655 C C . PHE A 1 85 ? -3.969 -0.012 -18.918 1.00 92.44 85 PHE A C 1
ATOM 657 O O . PHE A 1 85 ? -3.095 0.483 -19.624 1.00 92.44 85 PHE A O 1
ATOM 664 N N . TYR A 1 86 ? -4.197 0.403 -17.668 1.00 90.50 86 TYR A N 1
ATOM 665 C CA . TYR A 1 86 ? -3.509 1.552 -17.067 1.00 90.50 86 TYR A CA 1
ATOM 666 C C . TYR A 1 86 ? -2.032 1.266 -16.798 1.00 90.50 86 TYR A C 1
ATOM 668 O O . TYR A 1 86 ? -1.190 2.151 -16.931 1.00 90.50 86 TYR A O 1
ATOM 676 N N . ARG A 1 87 ? -1.702 0.015 -16.465 1.00 91.06 87 ARG A N 1
ATOM 677 C CA . ARG A 1 87 ? -0.313 -0.432 -16.322 1.00 91.06 87 ARG A CA 1
ATOM 678 C C . ARG A 1 87 ? 0.434 -0.351 -17.657 1.00 91.06 87 ARG A C 1
ATOM 680 O O . ARG A 1 87 ? 1.519 0.213 -17.720 1.00 91.06 87 ARG A O 1
ATOM 687 N N . LEU A 1 88 ? -0.154 -0.885 -18.730 1.00 91.12 88 LEU A N 1
ATOM 688 C CA . LEU A 1 88 ? 0.426 -0.827 -20.076 1.00 91.12 88 LEU A CA 1
ATOM 689 C C . LEU A 1 88 ? 0.542 0.612 -20.587 1.00 91.12 88 LEU A C 1
ATOM 691 O O . LEU A 1 88 ? 1.525 0.956 -21.236 1.00 91.12 88 LEU A O 1
ATOM 695 N N . GLU A 1 89 ? -0.440 1.461 -20.286 1.00 91.56 89 GLU A N 1
ATOM 696 C CA . GLU A 1 89 ? -0.364 2.891 -20.579 1.00 91.56 89 GLU A CA 1
ATOM 697 C C . GLU A 1 89 ? 0.816 3.545 -19.846 1.00 91.56 89 GLU A C 1
ATOM 699 O O . GLU A 1 89 ? 1.542 4.335 -20.455 1.00 91.56 89 GLU A O 1
ATOM 704 N N . ASN A 1 90 ? 1.070 3.185 -18.583 1.00 91.94 90 ASN A N 1
ATOM 705 C CA . ASN A 1 90 ? 2.230 3.690 -17.852 1.00 91.94 90 ASN A CA 1
ATOM 706 C C . ASN A 1 90 ? 3.557 3.246 -18.469 1.00 91.94 90 ASN A C 1
ATOM 708 O O . ASN A 1 90 ? 4.450 4.069 -18.620 1.00 91.94 90 ASN A O 1
ATOM 712 N N . GLU A 1 91 ? 3.676 1.982 -18.889 1.00 90.38 91 GLU A N 1
ATOM 713 C CA . GLU A 1 91 ? 4.891 1.476 -19.553 1.00 90.38 91 GLU A CA 1
ATOM 714 C C . GLU A 1 91 ? 5.222 2.250 -20.843 1.00 90.38 91 GLU A C 1
ATOM 716 O O . GLU A 1 91 ? 6.369 2.271 -21.274 1.00 90.38 91 GLU A O 1
ATOM 721 N N . VAL A 1 92 ? 4.227 2.875 -21.483 1.00 92.44 92 VAL A N 1
ATOM 722 C CA . VAL A 1 92 ? 4.419 3.667 -22.710 1.00 92.44 92 VAL A CA 1
ATOM 723 C C . VAL A 1 92 ? 4.623 5.151 -22.408 1.00 92.44 92 VAL A C 1
ATOM 725 O O . VAL A 1 92 ? 5.418 5.818 -23.067 1.00 92.44 92 VAL A O 1
ATOM 728 N N . THR A 1 93 ? 3.874 5.694 -21.450 1.00 92.31 93 THR A N 1
ATOM 729 C CA . THR A 1 93 ? 3.834 7.139 -21.169 1.00 92.31 93 THR A CA 1
ATOM 730 C C . THR A 1 93 ? 4.803 7.571 -20.075 1.00 92.31 93 THR A C 1
ATOM 732 O O . THR A 1 93 ? 5.159 8.747 -20.008 1.00 92.31 93 THR A O 1
ATOM 735 N N . HIS A 1 94 ? 5.214 6.632 -19.222 1.00 92.31 94 HIS A N 1
ATOM 736 C CA . HIS A 1 94 ? 5.994 6.846 -18.009 1.00 92.31 94 HIS A CA 1
ATOM 737 C C . HIS A 1 94 ? 5.333 7.900 -17.109 1.00 92.31 94 HIS A C 1
ATOM 739 O O . HIS A 1 94 ? 6.017 8.708 -16.485 1.00 92.31 94 HIS A O 1
ATOM 745 N N . PHE A 1 95 ? 3.997 7.970 -17.087 1.00 90.56 95 PHE A N 1
ATOM 746 C CA . PHE A 1 95 ? 3.266 9.007 -16.357 1.00 90.56 95 PHE A CA 1
ATOM 747 C C . PHE A 1 95 ? 3.569 8.964 -14.852 1.00 90.56 95 PHE A C 1
ATOM 749 O O . PHE A 1 95 ? 3.830 10.007 -14.246 1.00 90.56 95 PHE A O 1
ATOM 756 N N . CYS A 1 96 ? 3.611 7.759 -14.283 1.00 92.00 96 CYS A N 1
ATOM 757 C CA . CYS A 1 96 ? 4.044 7.473 -12.922 1.00 92.00 96 CYS A CA 1
ATOM 758 C C . CYS A 1 96 ? 5.403 6.762 -12.920 1.00 92.00 96 CYS A C 1
ATOM 760 O O . CYS A 1 96 ? 5.777 6.109 -13.893 1.00 92.00 96 CYS A O 1
ATOM 762 N N . GLY A 1 97 ? 6.132 6.840 -11.802 1.00 93.12 97 GLY A N 1
ATOM 763 C CA . GLY A 1 97 ? 7.299 5.984 -11.599 1.00 93.12 97 GLY A CA 1
ATOM 764 C C . GLY A 1 97 ? 6.910 4.503 -11.643 1.00 93.12 97 GLY A C 1
ATOM 765 O O . GLY A 1 97 ? 5.832 4.142 -11.178 1.00 93.12 97 GLY A O 1
ATOM 766 N N . PHE A 1 98 ? 7.774 3.667 -12.214 1.00 94.06 98 PHE A N 1
ATOM 767 C CA . PHE A 1 98 ? 7.643 2.208 -12.245 1.00 94.06 98 PHE A CA 1
ATOM 768 C C . PHE A 1 98 ? 9.020 1.553 -12.382 1.00 94.06 98 PHE A C 1
ATOM 770 O O . PHE A 1 98 ? 10.012 2.246 -12.627 1.00 94.06 98 PHE A O 1
ATOM 777 N N . ASN A 1 99 ? 9.081 0.235 -12.198 1.00 94.69 99 ASN A N 1
ATOM 778 C CA . ASN A 1 99 ? 10.303 -0.536 -12.386 1.00 94.69 99 ASN A CA 1
ATOM 779 C C . ASN A 1 99 ? 10.366 -1.115 -13.810 1.00 94.69 99 ASN A C 1
ATOM 781 O O . ASN A 1 99 ? 9.646 -2.058 -14.135 1.00 94.69 99 ASN A O 1
ATOM 785 N N . GLU A 1 100 ? 11.247 -0.562 -14.645 1.00 91.50 100 GLU A N 1
ATOM 786 C CA . GLU A 1 100 ? 11.475 -1.010 -16.028 1.00 91.50 100 GLU A CA 1
ATOM 787 C C . GLU A 1 100 ? 12.138 -2.395 -16.121 1.00 91.50 100 GLU A C 1
ATOM 789 O O . GLU A 1 100 ? 12.021 -3.066 -17.148 1.00 91.50 100 GLU A O 1
ATOM 794 N N . ASP A 1 101 ? 12.802 -2.841 -15.051 1.00 93.50 101 ASP A N 1
ATOM 795 C CA . ASP A 1 101 ? 13.557 -4.095 -15.017 1.00 93.50 101 ASP A CA 1
ATOM 796 C C . ASP A 1 101 ? 12.692 -5.308 -14.625 1.00 93.50 101 ASP A C 1
ATOM 798 O O . ASP A 1 101 ? 13.156 -6.451 -14.694 1.00 93.50 101 ASP A O 1
ATOM 802 N N . LEU A 1 102 ? 11.430 -5.097 -14.224 1.00 91.56 102 LEU A N 1
ATOM 803 C CA . LEU A 1 102 ? 10.544 -6.194 -13.844 1.00 91.56 102 LEU A CA 1
ATOM 804 C C . LEU A 1 102 ? 10.117 -7.035 -15.060 1.00 91.56 102 LEU A C 1
ATOM 806 O O . LEU A 1 102 ? 9.609 -6.508 -16.057 1.00 91.56 102 LEU A O 1
ATOM 810 N N . PRO A 1 103 ? 10.237 -8.371 -14.988 1.00 91.69 103 PRO A N 1
ATOM 811 C CA . PRO A 1 103 ? 9.770 -9.234 -16.057 1.00 91.69 103 PRO A CA 1
ATOM 812 C C . PRO A 1 103 ? 8.234 -9.302 -16.054 1.00 91.69 103 PRO A C 1
ATOM 814 O O . PRO A 1 103 ? 7.586 -9.348 -15.011 1.00 91.69 103 PRO A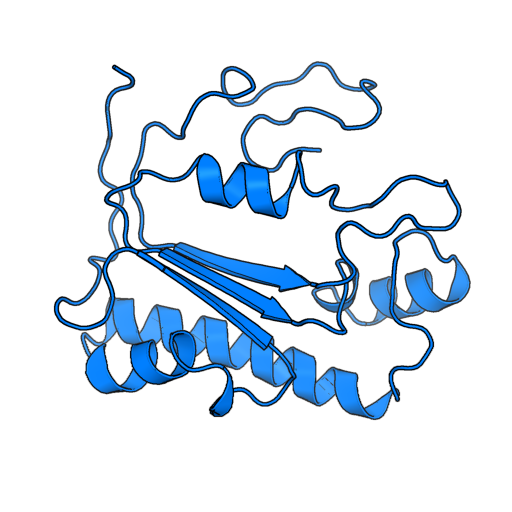 O 1
ATOM 817 N N . LYS A 1 104 ? 7.619 -9.323 -17.243 1.00 87.12 104 LYS A N 1
ATOM 818 C CA . LYS A 1 104 ? 6.152 -9.200 -17.391 1.00 87.12 104 LYS A CA 1
ATOM 819 C C . LYS A 1 104 ? 5.349 -10.346 -16.765 1.00 87.12 104 LYS A C 1
ATOM 821 O O . LYS A 1 104 ? 4.162 -10.194 -16.489 1.00 87.12 104 LYS A O 1
ATOM 826 N N . ASP A 1 105 ? 5.967 -11.500 -16.564 1.00 91.38 105 ASP A N 1
ATOM 827 C CA . ASP A 1 105 ? 5.357 -12.664 -15.921 1.00 91.38 105 ASP A CA 1
ATOM 828 C C . ASP A 1 105 ? 5.239 -12.524 -14.394 1.00 91.38 105 ASP A C 1
ATOM 830 O O . ASP A 1 105 ? 4.512 -13.300 -13.771 1.00 91.38 105 ASP A O 1
ATOM 834 N N . VAL A 1 106 ? 5.856 -11.500 -13.792 1.00 94.50 106 VAL A N 1
ATOM 835 C CA . VAL A 1 106 ? 5.691 -11.187 -12.366 1.00 94.50 106 VAL A CA 1
ATOM 836 C C . VAL A 1 106 ? 4.333 -10.540 -12.060 1.00 94.50 106 VAL A C 1
ATOM 838 O O . VAL A 1 106 ? 3.836 -10.640 -10.939 1.00 94.50 106 VAL A O 1
ATOM 841 N N . TYR A 1 107 ? 3.675 -9.906 -13.038 1.00 92.38 107 TYR A N 1
ATOM 842 C CA . TYR A 1 107 ? 2.435 -9.159 -12.786 1.00 92.38 107 TYR A CA 1
ATOM 843 C C . TYR A 1 107 ? 1.258 -10.036 -12.325 1.00 92.38 107 TYR A C 1
ATOM 845 O O . TYR A 1 107 ? 0.564 -9.644 -11.384 1.00 92.38 107 TYR A O 1
ATOM 853 N N . PRO A 1 108 ? 1.012 -11.235 -12.892 1.00 94.88 108 PRO A N 1
ATOM 854 C CA . PRO A 1 108 ? 0.044 -12.169 -12.319 1.00 94.88 108 PRO A CA 1
ATOM 855 C C . PRO A 1 108 ? 0.369 -12.562 -10.869 1.00 94.88 108 PRO A C 1
ATOM 857 O O . PRO A 1 108 ? -0.546 -12.694 -10.057 1.00 94.88 108 PRO A O 1
ATOM 860 N N . VAL A 1 109 ? 1.655 -12.711 -10.526 1.00 96.50 109 VAL A N 1
ATOM 861 C CA . VAL A 1 109 ? 2.103 -13.023 -9.156 1.00 96.50 109 VAL A CA 1
ATOM 862 C C . VAL A 1 109 ? 1.790 -11.861 -8.214 1.00 96.50 109 VAL A C 1
ATOM 864 O O . VAL A 1 109 ? 1.223 -12.078 -7.147 1.00 96.50 109 VAL A O 1
ATOM 867 N N . PHE A 1 110 ? 2.055 -10.627 -8.639 1.00 96.69 110 PHE A N 1
ATOM 868 C CA . PHE A 1 110 ? 1.697 -9.424 -7.892 1.00 96.69 110 PHE A CA 1
ATOM 869 C C . PHE A 1 110 ? 0.187 -9.281 -7.669 1.00 96.69 110 PHE A C 1
ATOM 871 O O . PHE A 1 110 ? -0.249 -9.005 -6.553 1.00 96.69 110 PHE A O 1
ATOM 878 N N . ARG A 1 111 ? -0.639 -9.529 -8.695 1.00 95.81 111 ARG A N 1
ATOM 879 C CA . ARG A 1 111 ? -2.105 -9.494 -8.542 1.00 95.81 111 ARG A CA 1
ATOM 880 C C . ARG A 1 111 ? -2.591 -10.540 -7.540 1.00 95.81 111 ARG A C 1
ATOM 882 O O . ARG A 1 111 ? -3.475 -10.246 -6.738 1.00 95.81 111 ARG A O 1
ATOM 889 N N . ASN A 1 112 ? -1.998 -11.735 -7.556 1.00 96.56 112 ASN A N 1
ATOM 890 C CA . ASN A 1 112 ? -2.297 -12.777 -6.575 1.00 96.56 112 ASN A CA 1
ATOM 891 C C . ASN A 1 112 ? -1.851 -12.383 -5.165 1.00 96.56 112 ASN A C 1
ATOM 893 O O . ASN A 1 112 ? -2.596 -12.632 -4.223 1.00 96.56 112 ASN A O 1
ATOM 897 N N . PHE A 1 113 ? -0.695 -11.733 -5.019 1.00 97.44 113 PHE A N 1
ATOM 898 C CA . PHE A 1 113 ? -0.253 -11.151 -3.754 1.00 97.44 113 PHE A CA 1
ATOM 899 C C . PHE A 1 113 ? -1.269 -10.125 -3.231 1.00 97.44 113 PHE A C 1
ATOM 901 O O . PHE A 1 113 ? -1.777 -10.288 -2.126 1.00 97.44 113 PHE A O 1
ATOM 908 N N . ALA A 1 114 ? -1.636 -9.118 -4.031 1.00 97.44 114 ALA A N 1
ATOM 909 C CA . ALA A 1 114 ? -2.553 -8.062 -3.603 1.00 97.44 114 ALA A CA 1
ATOM 910 C C . ALA A 1 114 ? -3.940 -8.621 -3.232 1.00 97.44 114 ALA A C 1
ATOM 912 O O . ALA A 1 114 ? -4.512 -8.272 -2.194 1.00 97.44 114 ALA A O 1
ATOM 913 N N . ALA A 1 115 ? -4.464 -9.549 -4.040 1.00 96.81 115 ALA A N 1
ATOM 914 C CA . ALA A 1 115 ? -5.722 -10.231 -3.751 1.00 96.81 115 ALA A CA 1
ATOM 915 C C . ALA A 1 115 ? -5.614 -11.130 -2.510 1.00 96.81 115 ALA A C 1
ATOM 917 O O . ALA A 1 115 ? -6.502 -11.111 -1.660 1.00 96.81 115 ALA A O 1
ATOM 918 N N . GLY A 1 116 ? -4.524 -11.886 -2.377 1.00 96.69 116 GLY A N 1
ATOM 919 C CA . GLY A 1 116 ? -4.256 -12.779 -1.252 1.00 96.69 116 GLY A CA 1
ATOM 920 C C . GLY A 1 116 ? -4.156 -12.029 0.071 1.00 96.69 116 GLY A C 1
ATOM 921 O O . GLY A 1 116 ? -4.834 -12.403 1.024 1.00 96.69 116 GLY A O 1
ATOM 922 N N . SER A 1 117 ? -3.413 -10.922 0.109 1.00 97.31 117 SER A N 1
ATOM 923 C CA . SER A 1 117 ? -3.319 -10.033 1.274 1.00 97.31 117 SER A CA 1
ATOM 924 C C . SER A 1 117 ? -4.678 -9.443 1.647 1.00 97.31 117 SER A C 1
ATOM 926 O O . SER A 1 117 ? -5.068 -9.468 2.813 1.00 97.31 117 SER A O 1
ATOM 928 N N . THR A 1 118 ? -5.456 -9.001 0.655 1.00 96.94 118 THR A N 1
ATOM 929 C CA . THR A 1 118 ? -6.825 -8.508 0.879 1.00 96.94 118 THR A CA 1
ATOM 930 C C . THR A 1 118 ? -7.728 -9.589 1.482 1.00 96.94 118 THR A C 1
ATOM 932 O O . THR A 1 118 ? -8.451 -9.344 2.448 1.00 96.94 118 THR A O 1
ATOM 935 N N . VAL A 1 119 ? -7.680 -10.809 0.939 1.00 95.81 119 VAL A N 1
ATOM 936 C CA . VAL A 1 119 ? -8.465 -11.943 1.440 1.00 95.81 119 VAL A CA 1
ATOM 937 C C . VAL A 1 119 ? -8.024 -12.335 2.846 1.00 95.81 119 VAL A C 1
ATOM 939 O O . VAL A 1 119 ? -8.886 -12.521 3.699 1.00 95.81 119 VAL A O 1
ATOM 942 N N . ALA A 1 120 ? -6.720 -12.434 3.111 1.00 94.25 120 ALA A N 1
ATOM 943 C CA . ALA A 1 120 ? -6.184 -12.754 4.431 1.00 94.25 120 ALA A CA 1
ATOM 944 C C . ALA A 1 120 ? -6.676 -11.749 5.481 1.00 94.25 120 ALA A C 1
ATOM 946 O O . ALA A 1 120 ? -7.202 -12.146 6.519 1.00 94.25 120 ALA A O 1
ATOM 947 N N . PHE A 1 121 ? -6.623 -10.455 5.170 1.00 94.44 121 PHE A N 1
ATOM 948 C CA . PHE A 1 121 ? -7.118 -9.408 6.057 1.00 94.44 121 PHE A CA 1
ATOM 949 C C . PHE A 1 121 ? -8.610 -9.560 6.383 1.00 94.44 121 PHE A C 1
ATOM 951 O O . PHE A 1 121 ? -8.998 -9.568 7.552 1.00 94.44 121 PHE A O 1
ATOM 958 N N . PHE A 1 122 ? -9.461 -9.761 5.373 1.00 93.25 122 PHE A N 1
ATOM 959 C CA . PHE A 1 122 ? -10.891 -9.962 5.618 1.00 93.25 122 PHE A CA 1
ATOM 960 C C . PHE A 1 122 ? -11.201 -11.268 6.350 1.00 93.25 122 PHE A C 1
ATOM 962 O O . PHE A 1 122 ? -12.104 -11.302 7.186 1.00 93.25 122 PHE A O 1
ATOM 969 N N . ARG A 1 123 ? -10.451 -12.337 6.079 1.00 92.06 123 ARG A N 1
ATOM 970 C CA . ARG A 1 123 ? -10.585 -13.605 6.798 1.00 92.06 123 ARG A CA 1
ATOM 971 C C . ARG A 1 123 ? -10.199 -13.460 8.269 1.00 92.06 123 ARG A C 1
ATOM 973 O O . ARG A 1 123 ? -10.925 -13.954 9.126 1.00 92.06 123 ARG A O 1
ATOM 980 N N . ALA A 1 124 ? -9.130 -12.723 8.577 1.00 90.06 124 ALA A N 1
ATOM 981 C CA . ALA A 1 124 ? -8.777 -12.386 9.954 1.00 90.06 124 ALA A CA 1
ATOM 982 C C . ALA A 1 124 ? -9.913 -11.618 10.654 1.00 90.06 124 ALA A C 1
ATOM 984 O O . ALA A 1 124 ? -10.295 -11.964 11.770 1.00 90.06 124 ALA A O 1
ATOM 985 N N . LEU A 1 125 ? -10.501 -10.626 9.977 1.00 89.25 125 LEU A N 1
ATOM 986 C CA . LEU A 1 125 ? -11.570 -9.791 10.532 1.00 89.25 125 LEU A CA 1
ATOM 987 C C . LEU A 1 125 ? -12.884 -10.537 10.792 1.00 89.25 125 LEU A C 1
ATOM 989 O O . LEU A 1 125 ? -13.534 -10.293 11.807 1.00 89.25 125 LEU A O 1
ATOM 993 N N . PHE A 1 126 ? -13.312 -11.396 9.864 1.00 89.75 126 PHE A N 1
ATOM 994 C CA . PHE A 1 126 ? -14.668 -11.955 9.884 1.00 89.75 126 PHE A CA 1
ATOM 995 C C . PHE A 1 126 ? -14.748 -13.405 10.355 1.00 89.75 126 PHE A C 1
ATOM 997 O O . PHE A 1 126 ? -15.752 -13.775 10.962 1.00 89.75 126 PHE A O 1
ATOM 1004 N N . ASP A 1 127 ? -13.705 -14.208 10.143 1.00 87.75 127 ASP A N 1
ATOM 1005 C CA . ASP A 1 127 ? -13.698 -15.613 10.570 1.00 87.75 127 ASP A CA 1
ATOM 1006 C C . ASP A 1 127 ? -13.072 -15.793 11.965 1.00 87.75 127 ASP A C 1
ATOM 1008 O O . ASP A 1 127 ? -12.997 -16.912 12.470 1.00 87.75 127 ASP A O 1
ATOM 1012 N N . ALA A 1 128 ? -12.609 -14.699 12.586 1.00 76.25 128 ALA A N 1
ATOM 1013 C CA . ALA A 1 128 ? -11.896 -14.678 13.866 1.00 76.25 128 ALA A CA 1
ATOM 1014 C C . ALA A 1 128 ? -10.676 -15.625 13.917 1.00 76.25 128 ALA A C 1
ATOM 1016 O O . ALA A 1 128 ? -10.260 -16.059 14.992 1.00 76.25 128 ALA A O 1
ATOM 1017 N N . ASN A 1 129 ? -10.083 -15.934 12.757 1.00 81.88 129 ASN A N 1
ATOM 1018 C CA . ASN A 1 129 ? -8.900 -16.786 12.634 1.00 81.88 129 ASN A CA 1
ATOM 1019 C C . ASN A 1 129 ? -7.626 -15.960 12.397 1.00 81.88 129 ASN A C 1
ATOM 1021 O O . ASN A 1 129 ? -6.944 -16.058 11.378 1.00 81.88 129 ASN A O 1
ATOM 1025 N N . CYS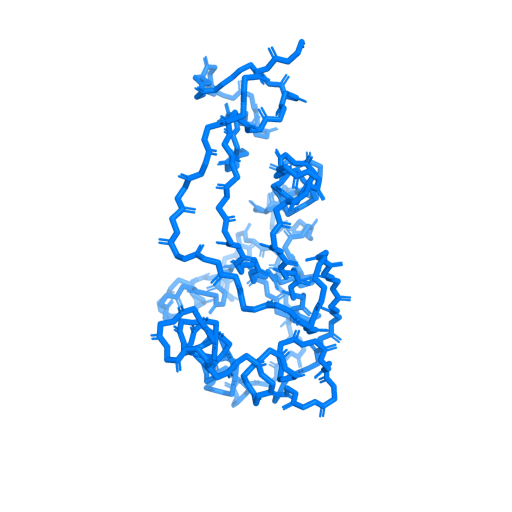 A 1 130 ? -7.323 -15.086 13.345 1.00 83.94 130 CYS A N 1
ATOM 1026 C CA . CYS A 1 130 ? -6.247 -14.113 13.193 1.00 83.94 130 CYS A CA 1
ATOM 1027 C C . CYS A 1 130 ? -4.856 -14.745 13.275 1.00 83.94 130 CYS A C 1
ATOM 1029 O O . CYS A 1 130 ? -3.935 -14.260 12.630 1.00 83.94 130 CYS A O 1
ATOM 1031 N N . ASN A 1 131 ? -4.718 -15.855 14.001 1.00 83.44 131 ASN A N 1
ATOM 1032 C CA . ASN A 1 131 ? -3.441 -16.554 14.143 1.00 83.44 131 ASN A CA 1
ATOM 1033 C C . ASN A 1 131 ? -2.946 -17.158 12.825 1.00 83.44 131 ASN A C 1
ATOM 1035 O O . ASN A 1 131 ? -1.741 -17.255 12.635 1.00 83.44 131 ASN A O 1
ATOM 1039 N N . ASP A 1 132 ? -3.849 -17.534 11.918 1.00 84.12 132 ASP A N 1
ATOM 1040 C CA . ASP A 1 132 ? -3.450 -18.085 10.623 1.00 84.12 132 ASP A CA 1
ATOM 1041 C C . ASP A 1 132 ? -3.284 -16.976 9.577 1.00 84.12 132 ASP A C 1
ATOM 1043 O O . ASP A 1 132 ? -2.319 -16.965 8.814 1.00 84.12 132 ASP A O 1
ATOM 1047 N N . TYR A 1 133 ? -4.220 -16.022 9.535 1.00 89.56 133 TYR A N 1
ATOM 1048 C CA . TYR A 1 133 ? -4.268 -15.034 8.456 1.00 89.56 133 TYR A CA 1
ATOM 1049 C C . TYR A 1 133 ? -3.421 -13.782 8.702 1.00 89.56 133 TYR A C 1
ATOM 1051 O O . TYR A 1 133 ? -2.891 -13.233 7.738 1.00 89.56 133 TYR A O 1
ATOM 1059 N N . LEU A 1 134 ? -3.262 -13.327 9.952 1.00 90.56 134 LEU A N 1
ATOM 1060 C CA . LEU A 1 134 ? -2.405 -12.168 10.236 1.00 90.56 134 LEU A CA 1
ATOM 1061 C C . LEU A 1 134 ? -0.924 -12.526 10.162 1.00 90.56 134 LEU A C 1
ATOM 1063 O O . LEU A 1 134 ? -0.144 -11.688 9.739 1.00 90.56 134 LEU A O 1
ATOM 1067 N N . VAL A 1 135 ? -0.540 -13.772 10.457 1.00 91.38 135 VAL A N 1
ATOM 1068 C CA . VAL A 1 135 ? 0.857 -14.220 10.306 1.00 91.38 135 VAL A CA 1
ATOM 1069 C C . VAL A 1 135 ? 1.345 -14.041 8.868 1.00 91.38 135 VAL A C 1
ATOM 1071 O O . VAL A 1 135 ? 2.462 -13.584 8.656 1.00 91.38 135 VAL A O 1
ATOM 1074 N N . TYR A 1 136 ? 0.495 -14.317 7.872 1.00 92.75 136 TYR A N 1
ATOM 1075 C CA . TYR A 1 136 ? 0.820 -14.023 6.474 1.00 92.75 136 TYR A CA 1
ATOM 1076 C C . TYR A 1 136 ? 1.033 -12.521 6.220 1.00 92.75 136 TYR A C 1
ATOM 1078 O O . TYR A 1 136 ? 1.905 -12.157 5.440 1.00 92.75 136 TYR A O 1
ATOM 1086 N N . LEU A 1 137 ? 0.248 -11.652 6.865 1.00 94.06 137 LEU A N 1
ATOM 1087 C CA . LEU A 1 137 ? 0.366 -10.199 6.712 1.00 94.06 137 LEU A CA 1
ATOM 1088 C C . LEU A 1 137 ? 1.539 -9.599 7.489 1.00 94.06 137 LEU A C 1
ATOM 1090 O O . LEU A 1 137 ? 1.944 -8.502 7.139 1.00 94.06 137 LEU A O 1
ATOM 1094 N N . GLU A 1 138 ? 2.044 -10.285 8.515 1.00 94.31 138 GLU A N 1
ATOM 1095 C CA . GLU A 1 138 ? 3.107 -9.828 9.423 1.00 94.31 138 GLU A CA 1
ATOM 1096 C C . GLU A 1 138 ? 4.498 -10.384 9.051 1.00 94.31 138 GLU A C 1
ATOM 1098 O O . GLU A 1 138 ? 5.507 -9.890 9.553 1.00 94.31 138 GLU A O 1
ATOM 1103 N N . ASP A 1 139 ? 4.580 -11.392 8.172 1.00 94.38 139 ASP A N 1
ATOM 1104 C CA . ASP A 1 139 ? 5.845 -11.990 7.723 1.00 94.38 139 ASP A CA 1
ATOM 1105 C C . ASP A 1 139 ? 6.043 -11.849 6.200 1.00 94.38 139 ASP A C 1
ATOM 1107 O O . ASP A 1 139 ? 5.512 -12.651 5.420 1.00 94.38 139 ASP A O 1
ATOM 1111 N N . PRO A 1 140 ? 6.868 -10.879 5.755 1.00 96.38 140 PRO A N 1
ATOM 1112 C CA . PRO A 1 140 ? 7.255 -10.712 4.354 1.00 96.38 140 PRO A CA 1
ATOM 1113 C C . PRO A 1 140 ? 7.773 -11.982 3.669 1.00 96.38 140 PRO A C 1
ATOM 1115 O O . PRO A 1 140 ? 7.591 -12.142 2.464 1.00 96.38 140 PRO A O 1
ATOM 1118 N N . ASN A 1 141 ? 8.386 -12.916 4.408 1.00 96.88 141 ASN A N 1
ATOM 1119 C CA . ASN A 1 141 ? 8.936 -14.148 3.827 1.00 96.88 141 ASN A CA 1
ATOM 1120 C C . ASN A 1 141 ? 7.852 -15.127 3.354 1.00 96.88 141 ASN A C 1
ATOM 1122 O O . ASN A 1 141 ? 8.155 -16.084 2.640 1.00 96.88 141 ASN A O 1
ATOM 1126 N N . LEU A 1 142 ? 6.600 -14.921 3.769 1.00 95.25 142 LEU A N 1
ATOM 1127 C CA . LEU A 1 142 ? 5.456 -15.722 3.336 1.00 95.25 142 LEU A CA 1
ATOM 1128 C C . LEU A 1 142 ? 4.796 -15.166 2.068 1.00 95.25 142 LEU A C 1
ATOM 1130 O O . LEU A 1 142 ? 3.941 -15.834 1.483 1.00 95.25 142 LEU A O 1
ATOM 1134 N N . MET A 1 143 ? 5.174 -13.962 1.638 1.00 96.06 143 MET A N 1
ATOM 1135 C CA . MET A 1 143 ? 4.570 -13.271 0.504 1.00 96.06 143 MET A CA 1
ATOM 1136 C C . MET A 1 143 ? 5.241 -13.679 -0.812 1.00 96.06 143 MET A C 1
ATOM 1138 O O . MET A 1 143 ? 6.424 -14.001 -0.871 1.00 96.06 143 MET A O 1
ATOM 1142 N N . SER A 1 144 ? 4.475 -13.681 -1.905 1.00 96.25 144 SER A N 1
ATOM 1143 C CA . SER A 1 144 ? 4.959 -14.141 -3.217 1.00 96.25 144 SER A CA 1
ATOM 1144 C C . SER A 1 144 ? 5.757 -13.096 -4.003 1.00 96.25 144 SER A C 1
ATOM 1146 O O . SER A 1 144 ? 6.154 -13.362 -5.136 1.00 96.25 144 SER A O 1
ATOM 1148 N N . VAL A 1 145 ? 5.935 -11.902 -3.442 1.00 97.06 145 VAL A N 1
ATOM 1149 C CA . VAL A 1 145 ? 6.733 -10.806 -3.999 1.00 97.06 145 VAL A CA 1
ATOM 1150 C C . VAL A 1 145 ? 7.582 -10.200 -2.887 1.00 97.06 145 VAL A C 1
ATOM 1152 O O . VAL A 1 145 ? 7.219 -10.309 -1.714 1.00 97.06 145 VAL A O 1
ATOM 1155 N N . ASP A 1 146 ? 8.684 -9.548 -3.252 1.00 97.50 146 ASP A N 1
ATOM 1156 C CA . ASP A 1 146 ? 9.534 -8.864 -2.281 1.00 97.50 146 ASP A CA 1
ATOM 1157 C C . ASP A 1 146 ? 8.758 -7.734 -1.601 1.00 97.50 146 ASP A C 1
ATOM 1159 O O . ASP A 1 146 ? 8.150 -6.873 -2.252 1.00 97.50 146 ASP A O 1
ATOM 1163 N N . THR A 1 147 ? 8.747 -7.770 -0.269 1.00 98.25 147 THR A N 1
ATOM 1164 C CA . THR A 1 147 ? 7.982 -6.829 0.542 1.00 98.25 147 THR A CA 1
ATOM 1165 C C . THR A 1 147 ? 8.735 -6.353 1.775 1.00 98.25 147 THR A C 1
ATOM 1167 O O . THR A 1 147 ? 9.622 -7.024 2.302 1.00 98.25 147 THR A O 1
ATOM 1170 N N . THR A 1 148 ? 8.343 -5.180 2.267 1.00 98.06 148 THR A N 1
ATOM 1171 C CA . THR A 1 148 ? 8.572 -4.781 3.661 1.00 98.06 148 THR A CA 1
ATOM 1172 C C . THR A 1 148 ? 7.237 -4.572 4.350 1.00 98.06 148 THR A C 1
ATOM 1174 O O . THR A 1 148 ? 6.259 -4.192 3.709 1.00 98.06 148 THR A O 1
ATOM 1177 N N . GLU A 1 149 ? 7.210 -4.751 5.662 1.00 96.62 149 GLU A N 1
ATOM 1178 C CA . GLU A 1 149 ? 5.984 -4.716 6.448 1.00 96.62 149 GLU A CA 1
ATOM 1179 C C . GLU A 1 149 ? 6.195 -3.905 7.725 1.00 96.62 149 GLU A C 1
ATOM 1181 O O . GLU A 1 149 ? 7.290 -3.882 8.297 1.00 96.62 149 GLU A O 1
ATOM 1186 N N . ARG A 1 150 ? 5.142 -3.201 8.139 1.00 95.56 150 ARG A N 1
ATOM 1187 C CA . ARG A 1 150 ? 5.009 -2.660 9.490 1.00 95.56 150 ARG A CA 1
ATOM 1188 C C . ARG A 1 150 ? 3.563 -2.775 9.954 1.00 95.56 150 ARG A C 1
ATOM 1190 O O . ARG A 1 150 ? 2.638 -2.489 9.188 1.00 95.56 150 ARG A O 1
ATOM 1197 N N . HIS A 1 151 ? 3.384 -3.035 11.243 1.00 94.25 151 HIS A N 1
ATOM 1198 C CA . HIS A 1 151 ? 2.067 -3.107 11.862 1.00 94.25 151 HIS A CA 1
ATOM 1199 C C . HIS A 1 151 ? 2.012 -2.466 13.248 1.00 94.25 151 HIS A C 1
ATOM 1201 O O . HIS A 1 151 ? 3.030 -2.195 13.890 1.00 94.25 151 HIS A O 1
ATOM 1207 N N . VAL A 1 152 ? 0.786 -2.235 13.716 1.00 91.56 152 VAL A N 1
ATOM 1208 C CA . VAL A 1 152 ? 0.471 -1.879 15.103 1.00 91.56 152 VAL A CA 1
ATOM 1209 C C . VAL A 1 152 ? -0.627 -2.799 15.620 1.00 91.56 152 VAL A C 1
ATOM 1211 O O . VAL A 1 152 ? -1.560 -3.120 14.884 1.00 91.56 152 VAL A O 1
ATOM 1214 N N . ASN A 1 153 ? -0.506 -3.184 16.894 1.00 82.62 153 ASN A N 1
ATOM 1215 C CA . ASN A 1 153 ? -1.333 -4.191 17.563 1.00 82.62 153 ASN A CA 1
ATOM 1216 C C . ASN A 1 153 ? -1.301 -5.555 16.839 1.00 82.62 153 ASN A C 1
ATOM 1218 O O . ASN A 1 153 ? -2.328 -5.995 16.325 1.00 82.62 153 ASN A O 1
ATOM 1222 N N . PRO A 1 154 ? -0.119 -6.209 16.780 1.00 73.00 154 PRO A N 1
ATOM 1223 C CA . PRO A 1 154 ? 0.027 -7.521 16.150 1.00 73.00 154 PRO A CA 1
ATOM 1224 C C . PRO A 1 154 ? -0.723 -8.637 16.872 1.00 73.00 154 PRO A C 1
ATOM 1226 O O . PRO A 1 154 ? -1.188 -8.477 18.004 1.00 73.00 154 PRO A O 1
ATOM 1229 N N . THR A 1 155 ? -0.775 -9.785 16.194 1.00 63.84 155 THR A N 1
ATOM 1230 C CA . THR A 1 155 ? -1.214 -11.104 16.677 1.00 63.84 155 THR A CA 1
ATOM 1231 C C . THR A 1 155 ? -1.321 -11.255 18.210 1.00 63.84 155 THR A C 1
ATOM 1233 O O . THR A 1 155 ? -0.346 -11.244 18.960 1.00 63.84 155 THR A O 1
ATOM 1236 N N . GLY A 1 156 ? -2.560 -11.444 18.682 1.00 61.97 156 GLY A N 1
ATOM 1237 C CA . GLY A 1 156 ? -2.906 -11.654 20.097 1.00 61.97 156 GLY A CA 1
ATOM 1238 C C . GLY A 1 156 ? -4.375 -11.348 20.413 1.00 61.97 156 GLY A C 1
ATOM 1239 O O . GLY A 1 156 ? -4.974 -11.982 21.282 1.00 61.97 156 GLY A O 1
ATOM 1240 N N . ALA A 1 157 ? -4.982 -10.437 19.649 1.00 68.56 157 ALA A N 1
ATOM 1241 C CA . ALA A 1 157 ? -6.414 -10.169 19.644 1.00 68.56 157 ALA A CA 1
ATOM 1242 C C . ALA A 1 157 ? -6.885 -9.947 18.205 1.00 68.56 157 ALA A C 1
ATOM 1244 O O . ALA A 1 157 ? -6.243 -9.235 17.438 1.00 68.56 157 ALA A O 1
ATOM 1245 N N . CYS A 1 158 ? -7.999 -10.571 17.825 1.00 79.62 158 CYS A N 1
ATOM 1246 C CA . CYS A 1 158 ? -8.571 -10.319 16.513 1.00 79.62 158 CYS A CA 1
ATOM 1247 C C . CYS A 1 158 ? -9.071 -8.874 16.412 1.00 79.62 158 CYS A C 1
ATOM 1249 O O . CYS A 1 158 ? -9.811 -8.441 17.304 1.00 79.62 158 CYS A O 1
ATOM 1251 N N . PRO A 1 159 ? -8.729 -8.143 15.336 1.00 82.62 159 PRO A N 1
ATOM 1252 C CA . PRO A 1 159 ? -9.305 -6.833 15.100 1.00 82.62 159 PRO A CA 1
ATOM 1253 C C . PRO A 1 159 ? -10.824 -6.947 14.971 1.00 82.62 159 PRO A C 1
ATOM 1255 O O . PRO A 1 159 ? -11.349 -7.873 14.352 1.00 82.62 159 PRO A O 1
ATOM 1258 N N . THR A 1 160 ? -11.548 -5.988 15.540 1.00 83.38 160 THR A N 1
ATOM 1259 C CA . THR A 1 160 ? -13.002 -5.941 15.406 1.00 83.38 160 THR A CA 1
ATOM 1260 C C . THR A 1 160 ? -13.400 -5.201 14.128 1.00 83.38 160 THR A C 1
ATOM 1262 O O . THR A 1 160 ? -12.916 -4.090 13.914 1.00 83.38 160 THR A O 1
ATOM 1265 N N . PRO A 1 161 ? -14.314 -5.732 13.293 1.00 88.00 161 PRO A N 1
ATOM 1266 C CA . PRO A 1 161 ? -14.639 -5.169 11.978 1.00 88.00 161 PRO A CA 1
ATOM 1267 C C . PRO A 1 161 ? -15.589 -3.960 12.058 1.00 88.00 161 PRO A C 1
ATOM 1269 O O . PRO A 1 161 ? -16.524 -3.835 11.270 1.00 88.00 161 PRO A O 1
ATOM 1272 N N . TYR A 1 162 ? -15.399 -3.080 13.040 1.00 85.69 162 TYR A N 1
ATOM 1273 C CA . TYR A 1 162 ? -16.198 -1.874 13.210 1.00 85.69 162 TYR A CA 1
ATOM 1274 C C . TYR A 1 162 ? -15.323 -0.647 13.439 1.00 85.69 162 TYR A C 1
ATOM 1276 O O . TYR A 1 162 ? -14.226 -0.713 13.989 1.00 85.69 162 TYR A O 1
ATOM 1284 N N . CYS A 1 163 ? -15.861 0.488 13.011 1.00 88.38 163 CYS A N 1
ATOM 1285 C CA . CYS A 1 163 ? -15.287 1.801 13.230 1.00 88.38 163 CYS A CA 1
ATOM 1286 C C . CYS A 1 163 ? -15.558 2.258 14.669 1.00 88.38 163 CYS A C 1
ATOM 1288 O O . CYS A 1 163 ? -16.686 2.147 15.153 1.00 88.38 163 CYS A O 1
ATOM 1290 N N . THR A 1 164 ? -14.551 2.824 15.328 1.00 88.81 164 THR A N 1
ATOM 1291 C CA . THR A 1 164 ? -14.702 3.532 16.605 1.00 88.81 164 THR A CA 1
ATOM 1292 C C . THR A 1 164 ? -14.412 5.006 16.379 1.00 88.81 164 THR A C 1
ATOM 1294 O O . THR A 1 164 ? -13.427 5.346 15.731 1.00 88.81 164 THR A O 1
ATOM 1297 N N . TRP A 1 165 ? -15.283 5.883 16.871 1.00 88.12 165 TRP A N 1
ATOM 1298 C CA . TRP A 1 165 ? -15.046 7.321 16.796 1.00 88.12 165 TRP A CA 1
ATOM 1299 C C . TRP A 1 165 ? -13.959 7.732 17.786 1.00 88.12 165 TRP A C 1
ATOM 1301 O O . TRP A 1 165 ? -14.046 7.395 18.968 1.00 88.12 165 TRP A O 1
ATOM 1311 N N . GLU A 1 166 ? -12.986 8.499 17.312 1.00 83.31 166 GLU A N 1
ATOM 1312 C CA . GLU A 1 166 ? -11.928 9.084 18.124 1.00 83.31 166 GLU A CA 1
ATOM 1313 C C . GLU A 1 166 ? -12.042 10.607 18.049 1.00 83.31 166 GLU A C 1
ATOM 1315 O O . GLU A 1 166 ? -11.705 11.206 17.025 1.00 83.31 166 GLU A O 1
ATOM 1320 N N . PRO A 1 167 ? -12.576 11.269 19.088 1.00 69.00 167 PRO A N 1
ATOM 1321 C CA . PRO A 1 167 ? -12.664 12.719 19.075 1.00 69.00 167 PRO A CA 1
ATOM 1322 C C . PRO A 1 167 ? -11.257 13.321 18.961 1.00 69.00 167 PRO A C 1
ATOM 1324 O O . PRO A 1 167 ? -10.357 12.938 19.707 1.00 69.00 167 PRO A O 1
ATOM 1327 N N . LEU A 1 168 ? -11.089 14.267 18.031 1.00 62.03 168 LEU A N 1
ATOM 1328 C CA . LEU A 1 168 ? -9.865 15.059 17.904 1.00 62.03 168 LEU A CA 1
ATOM 1329 C C . LEU A 1 168 ? -9.633 15.792 19.237 1.00 62.03 168 LEU A C 1
ATOM 1331 O O . LEU A 1 168 ? -10.533 16.497 19.704 1.00 62.03 168 LEU A O 1
ATOM 1335 N N . LEU A 1 169 ? -8.477 15.548 19.865 1.00 53.38 169 LEU A N 1
ATOM 1336 C CA . LEU A 1 169 ? -8.045 16.213 21.102 1.00 53.38 169 LEU A CA 1
ATOM 1337 C C . LEU A 1 169 ? -7.638 17.665 20.847 1.00 53.38 169 LEU A C 1
ATOM 1339 O O . LEU A 1 169 ? -6.942 17.908 19.836 1.00 53.38 169 LEU A O 1
#

Secondary structure (DSSP, 8-state):
--TTT---TTS-----SS-TTPPPSEE--EEEEEETTTTSB-TTS-BSS-TTTTHHHHHHHS-TTS-EEEEEETT--GGGGS-HHHHHHHHHH--S---TTS-TTHHHHHHHHHHHHHHHHHHHHHH--HHHHHHHHH-GGGSSS-EEEEEES-SSSPPPSS-EE----

Organism: Halocaridina rubra (NCBI:txid373956)

InterPro domains:
  IPR017395 Chlorophyllase-like [PF07224] (2-145)